Protein AF-A0A8C7WUB6-F1 (afdb_monomer_lite)

Organism: NCBI:txid183150

Secondary structure (DSSP, 8-state):
------HHHHHHHHHHHHH-TTS--HHHHHHHHHHHHHHHHHHHHHHHHTT-

Foldseek 3Di:
DLDQDDPVNLVVLVVVCVVPVPPRCNVVCVVSPVVNVVVVVVVVVVVVVVVD

InterPro domains:
  IPR043593 Arf-GAP with SH3 domain, ANK repeat and PH domain-containing protein [PTHR45854] (1-44)

Sequence (52 aa):
MPDSISVSDFVAETNEDFKAPTTSSFTTRMPECRSTVIALEEVSSKRFLIAS

Radius of gyration: 14.22 Å; chains: 1; bounding box: 37×16×34 Å

pLDDT: mean 70.37, std 8.44, range [46.81, 83.12]

Structure (mmCIF, N/CA/C/O backbone):
data_AF-A0A8C7WUB6-F1
#
_entry.id   AF-A0A8C7WUB6-F1
#
loop_
_atom_site.group_PDB
_atom_site.id
_atom_site.type_symbol
_atom_site.label_atom_id
_atom_site.label_alt_id
_atom_site.label_comp_id
_atom_site.label_asym_id
_atom_site.label_entity_id
_atom_site.label_seq_id
_atom_site.pdbx_PDB_ins_code
_atom_site.Cartn_x
_atom_site.Cartn_y
_atom_site.Cartn_z
_atom_site.occupancy
_atom_site.B_iso_or_equiv
_atom_site.auth_seq_id
_atom_site.auth_comp_id
_atom_site.auth_asym_id
_atom_site.auth_atom_id
_atom_site.pdbx_PDB_model_num
ATOM 1 N N . MET A 1 1 ? -10.212 7.008 -9.574 1.00 46.81 1 MET A N 1
ATOM 2 C CA . MET A 1 1 ? -10.394 6.376 -8.251 1.00 46.81 1 MET A CA 1
ATOM 3 C C . MET A 1 1 ? -9.001 6.210 -7.676 1.00 46.81 1 MET A C 1
ATOM 5 O O . MET A 1 1 ? -8.154 5.807 -8.457 1.00 46.81 1 MET A O 1
ATOM 9 N N . PRO A 1 2 ? -8.700 6.606 -6.430 1.00 52.12 2 PRO A N 1
ATOM 10 C CA . PRO A 1 2 ? -7.414 6.250 -5.846 1.00 52.12 2 PRO A CA 1
ATOM 11 C C . PRO A 1 2 ? -7.422 4.735 -5.627 1.00 52.12 2 PRO A C 1
ATOM 13 O O . PRO A 1 2 ? -8.263 4.232 -4.884 1.00 52.12 2 PRO A O 1
ATOM 16 N N . ASP A 1 3 ? -6.565 4.017 -6.346 1.00 63.28 3 ASP A N 1
ATOM 17 C CA . ASP A 1 3 ? -6.353 2.587 -6.157 1.00 63.28 3 ASP A CA 1
ATOM 18 C C . ASP A 1 3 ? -5.971 2.334 -4.688 1.00 63.28 3 ASP A C 1
ATOM 20 O O . ASP A 1 3 ? -5.014 2.896 -4.154 1.00 63.28 3 ASP A O 1
ATOM 24 N N . SER A 1 4 ? -6.804 1.575 -3.978 1.00 67.25 4 SER A N 1
ATOM 25 C CA . SER A 1 4 ? -6.528 1.143 -2.610 1.00 67.25 4 SER A CA 1
ATOM 26 C C . SER A 1 4 ? -5.913 -0.249 -2.673 1.00 67.25 4 SER A C 1
ATOM 28 O O . SER A 1 4 ? -6.607 -1.211 -3.003 1.00 67.25 4 SER A O 1
ATOM 30 N N . ILE A 1 5 ? -4.622 -0.358 -2.370 1.00 77.12 5 ILE A N 1
ATOM 31 C CA . ILE A 1 5 ? -3.914 -1.639 -2.306 1.00 77.12 5 ILE A CA 1
ATOM 32 C C . ILE A 1 5 ? -4.224 -2.364 -0.990 1.00 77.12 5 ILE A C 1
ATOM 34 O O . ILE A 1 5 ? -4.153 -1.774 0.089 1.00 77.12 5 ILE A O 1
ATOM 38 N N . SER A 1 6 ? -4.559 -3.656 -1.052 1.00 78.88 6 SER A N 1
ATOM 39 C CA . SER A 1 6 ? -4.719 -4.467 0.158 1.00 78.88 6 SER A CA 1
ATOM 40 C C . SER A 1 6 ? -3.373 -4.654 0.860 1.00 78.88 6 SER A C 1
ATOM 42 O O . SER A 1 6 ? -2.331 -4.751 0.214 1.00 78.88 6 SER A O 1
ATOM 44 N N . VAL A 1 7 ? -3.382 -4.778 2.191 1.00 74.31 7 VAL A N 1
ATOM 45 C CA . VAL A 1 7 ? -2.157 -5.017 2.977 1.00 74.31 7 VAL A CA 1
ATOM 46 C C . VAL A 1 7 ? -1.421 -6.272 2.487 1.00 74.31 7 VAL A C 1
ATOM 48 O O . VAL A 1 7 ? -0.196 -6.280 2.435 1.00 74.31 7 VAL A O 1
ATOM 51 N N . SER A 1 8 ? -2.151 -7.315 2.077 1.00 78.88 8 SER A N 1
ATOM 52 C CA . SER A 1 8 ? -1.557 -8.542 1.530 1.00 78.88 8 SER A CA 1
ATOM 53 C C . SER A 1 8 ? -0.840 -8.317 0.198 1.00 78.88 8 SER A C 1
ATOM 55 O O . SER A 1 8 ? 0.271 -8.815 0.029 1.00 78.88 8 SER A O 1
ATOM 57 N N . ASP A 1 9 ? -1.439 -7.544 -0.710 1.00 82.31 9 ASP A N 1
ATOM 58 C CA . ASP A 1 9 ? -0.844 -7.219 -2.013 1.00 82.31 9 ASP A CA 1
ATOM 59 C C . ASP A 1 9 ? 0.390 -6.329 -1.836 1.00 82.31 9 ASP A C 1
ATOM 61 O O . ASP A 1 9 ? 1.431 -6.576 -2.436 1.00 82.31 9 ASP A O 1
ATOM 65 N N . PHE A 1 10 ? 0.321 -5.362 -0.915 1.00 78.44 10 PHE A N 1
ATOM 66 C CA . PHE A 1 10 ? 1.465 -4.532 -0.549 1.00 78.44 10 PHE A CA 1
ATOM 67 C C . PHE A 1 10 ? 2.631 -5.369 -0.007 1.00 78.44 10 PHE A C 1
ATOM 69 O O . PHE A 1 10 ? 3.775 -5.164 -0.407 1.00 78.44 10 PHE A O 1
ATOM 76 N N . VAL A 1 11 ? 2.366 -6.323 0.892 1.00 81.00 11 VAL A N 1
ATOM 77 C CA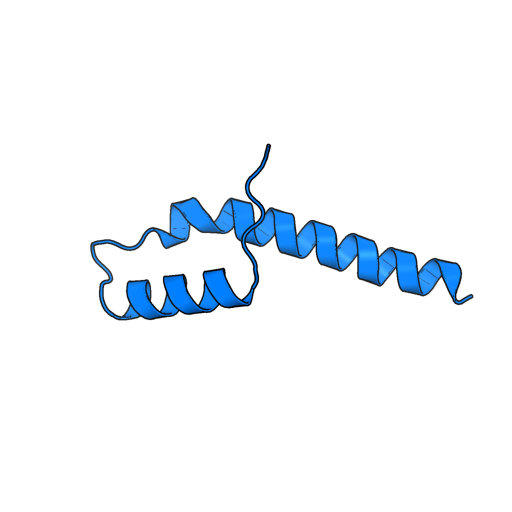 . VAL A 1 11 ? 3.412 -7.192 1.458 1.00 81.00 11 VAL A CA 1
ATOM 78 C C . VAL A 1 11 ? 4.029 -8.089 0.385 1.00 81.00 11 VAL A C 1
ATOM 80 O O . VAL A 1 11 ? 5.247 -8.261 0.378 1.00 81.00 11 VAL A O 1
ATOM 83 N N . ALA A 1 12 ? 3.221 -8.634 -0.528 1.00 83.12 12 ALA A N 1
ATOM 84 C CA . ALA A 1 12 ? 3.713 -9.442 -1.638 1.00 83.12 12 ALA A CA 1
ATOM 85 C C . ALA A 1 12 ? 4.617 -8.624 -2.575 1.00 83.12 12 ALA A C 1
ATOM 87 O O . ALA A 1 12 ? 5.739 -9.046 -2.852 1.00 83.12 12 ALA A O 1
ATOM 88 N N . GLU A 1 13 ? 4.176 -7.429 -2.975 1.00 77.75 13 GLU A N 1
ATOM 89 C CA . GLU A 1 13 ? 4.936 -6.528 -3.848 1.00 77.75 13 GLU A CA 1
ATOM 90 C C . GLU A 1 13 ? 6.230 -6.053 -3.176 1.00 77.75 13 GLU A C 1
ATOM 92 O O . GLU A 1 13 ? 7.302 -6.123 -3.769 1.00 77.75 13 GLU A O 1
ATOM 97 N N . THR A 1 14 ? 6.176 -5.694 -1.889 1.00 76.75 14 THR A N 1
ATOM 98 C CA . THR A 1 14 ? 7.369 -5.286 -1.123 1.00 76.75 14 THR A CA 1
ATOM 99 C C . THR A 1 14 ? 8.368 -6.440 -0.964 1.00 76.75 14 THR A C 1
ATOM 101 O O . THR A 1 14 ? 9.579 -6.225 -0.947 1.00 76.75 14 THR A O 1
ATOM 104 N N . ASN A 1 15 ? 7.886 -7.679 -0.847 1.00 80.56 15 ASN A N 1
ATOM 105 C CA . ASN A 1 15 ? 8.731 -8.867 -0.742 1.00 80.56 15 ASN A CA 1
ATOM 106 C C . ASN A 1 15 ? 9.404 -9.231 -2.079 1.00 80.56 15 ASN A C 1
ATOM 108 O O . ASN A 1 15 ? 10.545 -9.693 -2.084 1.00 80.56 15 ASN A O 1
ATOM 112 N N . GLU A 1 16 ? 8.727 -9.014 -3.207 1.00 79.19 16 GLU A N 1
ATOM 113 C CA . GLU A 1 16 ? 9.326 -9.139 -4.543 1.00 79.19 16 GLU A CA 1
ATOM 114 C C . GLU A 1 16 ? 10.335 -8.010 -4.804 1.00 79.19 16 GLU A C 1
ATOM 116 O O . GLU A 1 16 ? 11.456 -8.273 -5.242 1.00 79.19 16 GLU A O 1
ATOM 121 N N . ASP A 1 17 ? 10.003 -6.778 -4.415 1.00 76.00 17 ASP A N 1
ATOM 122 C CA . ASP A 1 17 ? 10.897 -5.617 -4.468 1.00 76.00 17 ASP A CA 1
ATOM 123 C C . ASP A 1 17 ? 12.163 -5.818 -3.620 1.00 76.00 17 ASP A C 1
ATOM 125 O O . ASP A 1 17 ? 13.258 -5.436 -4.032 1.00 76.00 17 ASP A O 1
ATOM 129 N N . PHE A 1 18 ? 12.052 -6.476 -2.459 1.00 71.94 18 PHE A N 1
ATOM 130 C CA . PHE A 1 18 ? 13.207 -6.831 -1.626 1.00 71.94 18 PHE A CA 1
ATOM 131 C C . PHE A 1 18 ? 14.175 -7.777 -2.352 1.00 71.94 18 PHE A C 1
ATOM 133 O O . PHE A 1 18 ? 15.389 -7.707 -2.157 1.00 71.94 18 PHE A O 1
ATOM 140 N N . LYS A 1 19 ? 13.649 -8.654 -3.214 1.00 77.81 19 LYS A N 1
ATOM 141 C CA . LYS A 1 19 ? 14.449 -9.563 -4.044 1.00 77.81 19 LYS A CA 1
ATOM 142 C C . LYS A 1 19 ? 15.012 -8.882 -5.295 1.00 77.81 19 LYS A C 1
ATOM 144 O O . LYS A 1 19 ? 15.988 -9.384 -5.852 1.00 77.81 19 LYS A O 1
ATOM 149 N N . ALA A 1 20 ? 14.434 -7.758 -5.720 1.00 70.56 20 ALA A N 1
ATOM 150 C CA . ALA A 1 20 ? 14.810 -7.023 -6.925 1.00 70.56 20 ALA A CA 1
ATOM 151 C C . ALA A 1 20 ? 14.897 -5.500 -6.663 1.00 70.56 20 ALA A C 1
ATOM 153 O O . ALA A 1 20 ? 14.076 -4.725 -7.163 1.00 70.56 20 ALA A O 1
ATOM 154 N N . PRO A 1 21 ? 15.926 -5.036 -5.926 1.00 61.28 21 PRO A N 1
ATOM 155 C CA . PRO A 1 21 ? 16.023 -3.649 -5.455 1.00 61.28 21 PRO A CA 1
ATOM 156 C C . PRO A 1 21 ? 16.106 -2.599 -6.576 1.00 61.28 21 PRO A C 1
ATOM 158 O O . PRO A 1 21 ? 15.851 -1.422 -6.339 1.00 61.28 21 PRO A O 1
ATOM 161 N N . THR A 1 22 ? 16.456 -2.993 -7.803 1.00 65.19 22 THR A N 1
ATOM 162 C CA . THR A 1 22 ? 16.599 -2.087 -8.957 1.00 65.19 22 THR A CA 1
ATOM 163 C C . THR A 1 22 ? 15.271 -1.777 -9.659 1.00 65.19 22 THR A C 1
ATOM 165 O O . THR A 1 22 ? 15.162 -0.750 -10.319 1.00 65.19 22 THR A O 1
ATOM 168 N N . THR A 1 23 ? 14.263 -2.640 -9.515 1.00 66.75 23 THR A N 1
ATOM 169 C CA . THR A 1 23 ? 12.911 -2.482 -10.091 1.00 66.75 23 THR A CA 1
ATOM 170 C C . THR A 1 23 ? 11.882 -2.020 -9.067 1.00 66.75 23 THR A C 1
ATOM 172 O O . THR A 1 23 ? 10.690 -1.999 -9.370 1.00 66.75 23 THR A O 1
ATOM 175 N N . SER A 1 24 ? 12.338 -1.647 -7.867 1.00 59.25 24 SER A N 1
ATOM 176 C CA . SER A 1 24 ? 11.439 -1.406 -6.750 1.00 59.25 24 SER A CA 1
ATOM 177 C C . SER A 1 24 ? 10.424 -0.309 -7.061 1.00 59.25 24 SER A C 1
ATOM 179 O O . SER A 1 24 ? 10.776 0.849 -7.299 1.00 59.25 24 SER A O 1
ATOM 181 N N . SER A 1 25 ? 9.149 -0.690 -7.037 1.00 66.31 25 SER A N 1
ATOM 182 C CA . SER A 1 25 ? 8.011 0.220 -7.206 1.00 66.31 25 SER A CA 1
ATOM 183 C C . SER A 1 25 ? 7.482 0.730 -5.863 1.00 66.31 25 SER A C 1
ATOM 185 O O . SER A 1 25 ? 6.496 1.468 -5.817 1.00 66.31 25 SER A O 1
ATOM 187 N N . PHE A 1 26 ? 8.181 0.410 -4.770 1.00 68.31 26 PHE A N 1
ATOM 188 C CA . PHE A 1 26 ? 7.864 0.803 -3.401 1.00 68.31 26 PHE A CA 1
ATOM 189 C C . PHE A 1 26 ? 7.495 2.286 -3.258 1.00 68.31 26 PHE A C 1
ATOM 191 O O . PHE A 1 26 ? 6.462 2.616 -2.676 1.00 68.31 26 PHE A O 1
ATOM 198 N N . THR A 1 27 ? 8.277 3.198 -3.843 1.00 67.69 27 THR A N 1
ATOM 199 C CA . THR A 1 27 ? 8.013 4.649 -3.784 1.00 67.69 27 THR A CA 1
ATOM 200 C C . THR A 1 27 ? 6.688 5.038 -4.450 1.00 67.69 27 THR A C 1
ATOM 202 O O . THR A 1 27 ? 6.022 5.969 -4.000 1.00 67.69 27 THR A O 1
ATOM 205 N N . THR A 1 28 ? 6.295 4.310 -5.495 1.00 73.00 28 THR A N 1
ATOM 206 C CA . THR A 1 28 ? 5.070 4.532 -6.274 1.00 73.00 28 THR A CA 1
ATOM 207 C C . THR A 1 28 ? 3.833 3.977 -5.568 1.00 73.00 28 THR A C 1
ATOM 209 O O . THR A 1 28 ? 2.774 4.592 -5.646 1.00 73.00 28 THR A O 1
ATOM 212 N N . ARG A 1 29 ? 3.966 2.860 -4.837 1.00 70.81 29 ARG A N 1
ATOM 213 C CA . ARG A 1 29 ? 2.875 2.182 -4.104 1.00 70.81 29 ARG A CA 1
ATOM 214 C C . ARG A 1 29 ? 2.648 2.706 -2.682 1.00 70.81 29 ARG A C 1
ATOM 216 O O . ARG A 1 29 ? 1.562 2.555 -2.123 1.00 70.81 29 ARG A O 1
ATOM 223 N N . MET A 1 30 ? 3.644 3.360 -2.083 1.00 75.31 30 MET A N 1
ATOM 224 C CA . MET A 1 30 ? 3.555 3.962 -0.743 1.00 75.31 30 MET A CA 1
ATOM 225 C C . MET A 1 30 ? 2.343 4.908 -0.524 1.00 75.31 30 MET A C 1
ATOM 227 O O . MET A 1 30 ? 1.766 4.884 0.568 1.00 75.31 30 MET A O 1
ATOM 231 N N . PRO A 1 31 ? 1.910 5.733 -1.503 1.00 77.12 31 PRO A N 1
ATOM 232 C CA . PRO A 1 31 ? 0.720 6.584 -1.384 1.00 77.12 31 PRO A CA 1
ATOM 233 C C . PRO A 1 31 ? -0.594 5.790 -1.287 1.00 77.12 31 PRO A C 1
ATOM 235 O O . PRO A 1 31 ? -1.498 6.179 -0.542 1.00 77.12 31 PRO A O 1
ATOM 238 N N . GLU A 1 32 ? -0.693 4.666 -2.002 1.00 75.81 32 GLU A N 1
ATOM 239 C CA . GLU A 1 32 ? -1.849 3.755 -1.975 1.00 75.81 32 GLU A CA 1
ATOM 240 C C . GLU A 1 32 ? -1.919 3.027 -0.625 1.00 75.81 32 GLU A C 1
ATOM 242 O O . GLU A 1 32 ? -2.987 2.904 -0.019 1.00 75.81 32 GLU A O 1
ATOM 247 N N . CYS A 1 33 ? -0.755 2.637 -0.092 1.00 75.44 33 CYS A N 1
ATOM 248 C CA . CYS A 1 33 ? -0.628 2.078 1.251 1.00 75.44 33 CYS A CA 1
ATOM 249 C C . CYS A 1 33 ? -1.080 3.090 2.319 1.00 75.44 33 CYS A C 1
ATOM 251 O O . CYS A 1 33 ? -1.913 2.769 3.166 1.00 75.44 33 CYS A O 1
ATOM 253 N N . ARG A 1 34 ? -0.631 4.353 2.231 1.00 76.94 34 ARG A N 1
ATOM 254 C CA . ARG 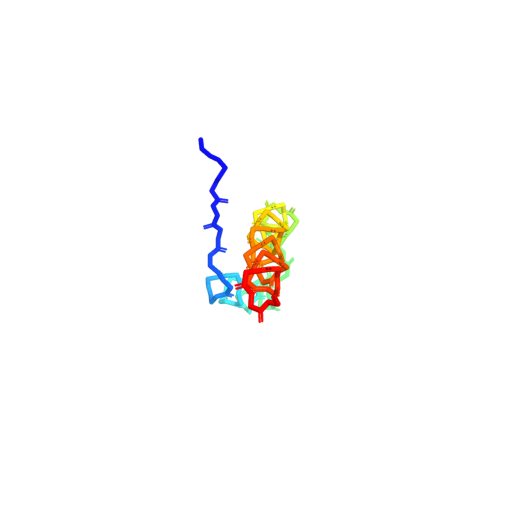A 1 34 ? -1.098 5.427 3.127 1.00 76.94 34 ARG A CA 1
ATOM 255 C C . ARG A 1 34 ? -2.607 5.647 3.043 1.00 76.94 34 ARG A C 1
ATOM 257 O O . ARG A 1 34 ? -3.233 5.790 4.086 1.00 76.94 34 ARG A O 1
ATOM 264 N N . SER A 1 35 ? -3.192 5.646 1.845 1.00 79.06 35 SER A N 1
ATOM 265 C CA . SER A 1 35 ? -4.647 5.802 1.685 1.00 79.06 35 SER A CA 1
ATOM 266 C C . SER A 1 35 ? -5.422 4.667 2.355 1.00 79.06 35 SER A C 1
ATOM 268 O O . SER A 1 35 ? -6.416 4.919 3.034 1.00 79.06 35 SER A O 1
ATOM 270 N N . THR A 1 36 ? -4.937 3.430 2.233 1.00 76.50 36 THR A N 1
ATOM 271 C CA . THR A 1 36 ? -5.559 2.258 2.865 1.00 76.50 36 THR A CA 1
ATOM 272 C C . THR A 1 36 ? -5.419 2.291 4.386 1.00 76.50 36 THR A C 1
ATOM 274 O O . THR A 1 36 ? -6.392 2.040 5.090 1.00 76.50 36 THR A O 1
ATOM 277 N N . VAL A 1 37 ? -4.251 2.665 4.918 1.00 76.56 37 VAL A N 1
ATOM 278 C CA . VAL A 1 37 ? -4.041 2.827 6.368 1.00 76.56 37 VAL A CA 1
ATOM 279 C C . VAL A 1 37 ? -4.934 3.926 6.941 1.00 76.56 37 VAL A C 1
ATOM 281 O O . VAL A 1 37 ? -5.565 3.700 7.967 1.00 76.56 37 VAL A O 1
ATOM 284 N N . ILE A 1 38 ? -5.066 5.067 6.256 1.00 76.44 38 ILE A N 1
ATOM 285 C CA . ILE A 1 38 ? -5.977 6.149 6.663 1.00 76.44 38 ILE A CA 1
ATOM 286 C C . ILE A 1 38 ? -7.423 5.644 6.687 1.00 76.44 38 ILE A C 1
ATOM 288 O O . ILE A 1 38 ? -8.124 5.844 7.677 1.00 76.44 38 ILE A O 1
ATOM 292 N N . ALA A 1 39 ? -7.859 4.929 5.646 1.00 73.25 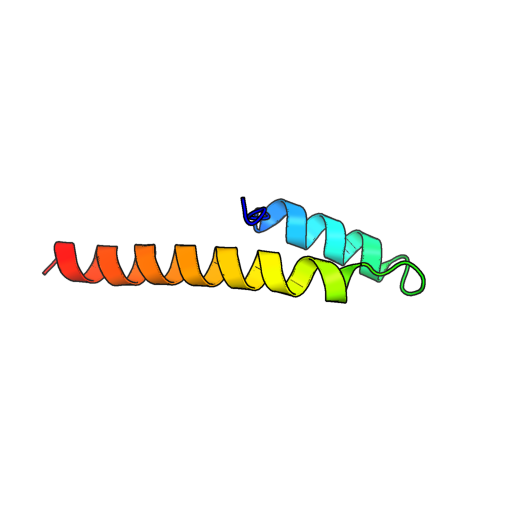39 ALA A N 1
ATOM 293 C CA . ALA A 1 39 ? -9.200 4.350 5.600 1.00 73.25 39 ALA A CA 1
ATOM 294 C C . ALA A 1 39 ? -9.437 3.343 6.744 1.00 73.25 39 ALA A C 1
ATOM 296 O O . ALA A 1 39 ? -10.509 3.330 7.352 1.00 73.25 39 ALA A O 1
ATOM 297 N N . LEU A 1 40 ? -8.438 2.522 7.080 1.00 75.75 40 LEU A N 1
ATOM 298 C CA . LEU A 1 40 ? -8.505 1.568 8.189 1.00 75.75 40 LEU A CA 1
ATOM 299 C C . LEU A 1 40 ? -8.500 2.260 9.564 1.00 75.75 40 LEU A C 1
ATOM 301 O O . LEU A 1 40 ? -9.294 1.880 10.427 1.00 75.75 40 LEU A O 1
ATOM 305 N N . GLU A 1 41 ? -7.669 3.284 9.776 1.00 73.38 41 GLU A N 1
ATOM 306 C CA . GLU A 1 41 ? -7.659 4.095 11.004 1.00 73.38 41 GLU A CA 1
ATOM 307 C C . GLU A 1 41 ? -8.975 4.852 11.199 1.00 73.38 41 GLU A C 1
ATOM 309 O O . GLU A 1 4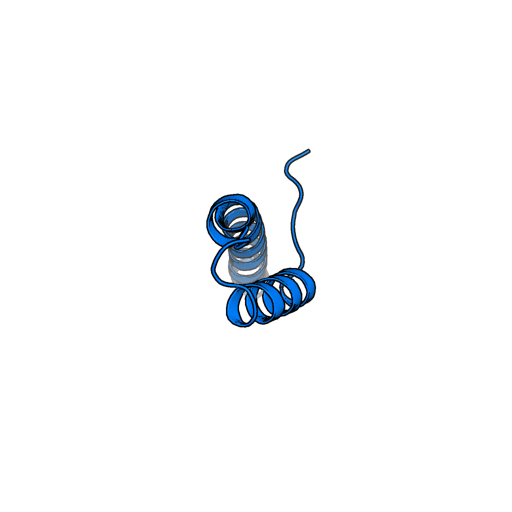1 ? -9.477 4.918 12.323 1.00 73.38 41 GLU A O 1
ATOM 314 N N . GLU A 1 42 ? -9.589 5.360 10.128 1.00 65.94 42 GLU A N 1
ATOM 315 C CA . GLU A 1 42 ? -10.914 5.973 10.197 1.00 65.94 42 GLU A CA 1
ATOM 316 C C . GLU A 1 42 ? -11.988 4.966 10.615 1.00 65.94 42 GLU A C 1
ATOM 318 O O . GLU A 1 42 ? -12.844 5.292 11.434 1.00 65.94 42 GLU A O 1
ATOM 323 N N . VAL A 1 43 ? -11.963 3.738 10.089 1.00 65.06 43 VAL A N 1
ATOM 324 C CA . VAL A 1 43 ? -12.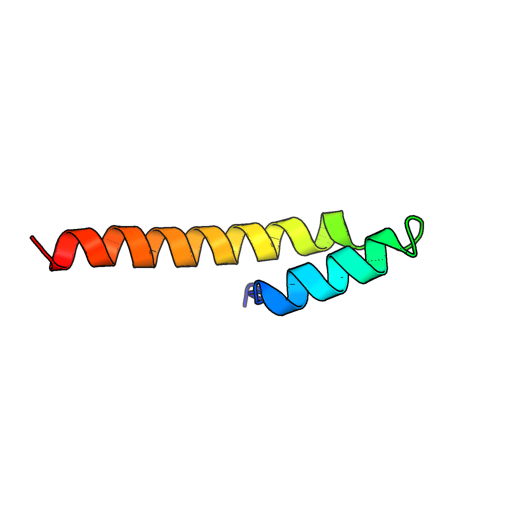927 2.692 10.468 1.00 65.06 43 VAL A CA 1
ATOM 325 C C . VAL A 1 43 ? -12.697 2.231 11.905 1.00 65.06 43 VAL A C 1
ATOM 327 O O . VAL A 1 43 ? -13.665 2.059 12.643 1.00 65.06 43 VAL A O 1
ATOM 330 N N . SER A 1 44 ? -11.442 2.061 12.323 1.00 65.38 44 SER A N 1
ATOM 331 C CA . SER A 1 44 ? -11.090 1.663 13.690 1.00 65.38 44 SER A CA 1
ATOM 332 C C . SER A 1 44 ? -11.474 2.745 14.709 1.00 65.38 44 SER A C 1
ATOM 334 O O . SER A 1 44 ? -12.126 2.455 15.713 1.00 65.38 44 SER A O 1
ATOM 336 N N . SER A 1 45 ? -11.195 4.014 14.397 1.00 62.44 45 SER A N 1
ATOM 337 C CA . SER A 1 45 ? -11.573 5.162 15.233 1.00 62.44 45 SER A CA 1
ATOM 338 C C . SER A 1 45 ? -13.090 5.366 15.288 1.00 62.44 45 SER A C 1
ATOM 340 O O . SER A 1 45 ? -13.648 5.598 16.360 1.00 62.44 45 SER A O 1
ATOM 342 N N . LYS A 1 46 ? -13.798 5.218 14.157 1.00 60.03 46 LYS A N 1
ATOM 343 C CA . LYS A 1 46 ? -15.270 5.299 14.110 1.00 60.03 46 LYS A CA 1
ATOM 344 C C . LYS A 1 46 ? -15.932 4.124 14.836 1.00 60.03 46 LYS A C 1
ATOM 346 O O . LYS A 1 46 ? -16.962 4.321 15.472 1.00 60.03 46 LYS A O 1
ATOM 351 N N . ARG A 1 47 ? -15.338 2.922 14.802 1.00 60.44 47 ARG A N 1
ATOM 352 C CA . ARG A 1 47 ? -15.822 1.751 15.557 1.00 60.44 47 ARG A CA 1
ATOM 353 C C . ARG A 1 47 ? -15.746 1.944 17.069 1.00 60.44 47 ARG A C 1
ATOM 355 O O . ARG A 1 47 ? -16.609 1.429 17.770 1.00 60.44 47 ARG A O 1
ATOM 362 N N . PHE A 1 48 ? -14.763 2.691 17.563 1.0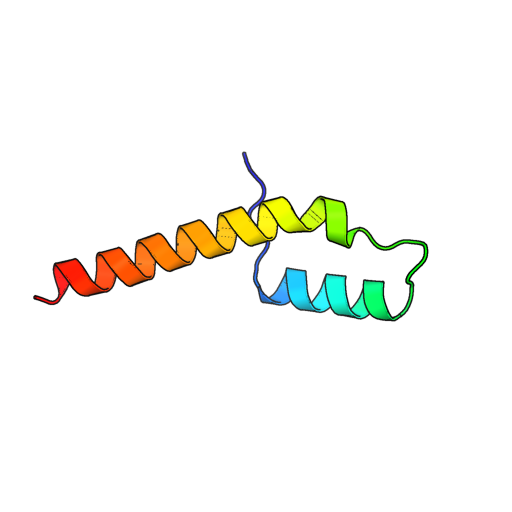0 57.81 48 PHE A N 1
ATOM 363 C CA . PHE A 1 48 ? -14.663 3.011 18.987 1.00 57.81 48 PHE A CA 1
ATOM 364 C C . PHE A 1 48 ? -15.751 4.005 19.439 1.00 57.81 48 PHE A C 1
ATOM 366 O O . PHE A 1 48 ? -16.318 3.852 20.516 1.00 57.81 48 PHE A O 1
ATOM 373 N N . LEU A 1 49 ? -16.108 4.972 18.585 1.00 60.91 49 LEU A N 1
ATOM 374 C CA . LEU A 1 49 ? -17.130 5.988 18.878 1.00 60.91 49 LEU A CA 1
ATOM 375 C C . LEU A 1 49 ? -18.569 5.450 18.895 1.00 60.91 49 LEU A C 1
ATOM 377 O O . LEU A 1 49 ? -19.387 5.970 19.640 1.00 60.91 49 LEU A O 1
ATOM 381 N N . ILE A 1 50 ? -18.894 4.426 18.099 1.00 62.91 50 ILE A N 1
ATOM 382 C CA . ILE A 1 50 ? -20.239 3.807 18.103 1.00 62.91 50 ILE A CA 1
ATOM 383 C C . ILE A 1 50 ? -20.439 2.779 19.228 1.00 62.91 50 ILE A C 1
ATOM 385 O O . ILE A 1 50 ? -21.539 2.256 19.385 1.00 62.91 50 ILE A O 1
ATOM 389 N N . ALA A 1 51 ? -19.369 2.431 19.947 1.00 60.56 51 ALA A N 1
ATOM 390 C CA . ALA A 1 51 ? -19.375 1.423 21.004 1.00 60.56 51 ALA A CA 1
ATOM 391 C C . ALA A 1 51 ? -19.400 2.025 22.427 1.00 60.56 51 ALA A C 1
ATOM 393 O O . ALA A 1 51 ? -19.356 1.262 23.391 1.00 60.56 51 ALA A O 1
ATOM 394 N N . SER A 1 52 ? -19.453 3.359 22.554 1.00 53.78 52 SER A N 1
ATOM 395 C CA . SER A 1 52 ? -19.614 4.110 23.815 1.00 53.78 52 SER A CA 1
ATOM 396 C C . SER A 1 52 ? -21.008 4.719 23.909 1.00 53.78 52 SER A C 1
ATOM 398 O O . SER A 1 52 ? -21.518 4.818 25.045 1.00 53.78 52 SER A O 1
#